Protein AF-A0A8T4TR73-F1 (afdb_monomer_lite)

Secondary structure (DSSP, 8-state):
-HHHHHHHTSHHHHHHB-GGG-EEEEEEE-SSTTEEEEEEEEEESSSSSS--TTS------EEEEEEEEEETTEEEEEEETTTEETTTTEE-

Radius of gyration: 13.11 Å; chains: 1; bounding box: 27×19×40 Å

pLDDT: mean 94.62, std 4.28, range [80.38, 98.31]

Sequence (92 aa):
MVAENFIKNSETYKFDGIPESFKYTGFEQLNCNYCWKHRLEYDSSQAGYGDRKDKMLAQVITHHIILVNVEQNQVSSAIVDNKWDEINQKEL

Foldseek 3Di:
DLQVVDQCVFQFCVQFWDPVFKDFPDKDADPDPQKIKTKIKTWGQWDDGGDDPPDDTDRDTHIKIWIWIAHPNHTPFIDIPQFATRVVGHGD

Structure (mmCIF, N/CA/C/O backbone):
data_AF-A0A8T4TR73-F1
#
_entry.id   AF-A0A8T4TR73-F1
#
loop_
_atom_site.group_PDB
_atom_site.id
_atom_site.type_symbol
_atom_site.label_atom_id
_atom_site.label_alt_id
_atom_site.label_comp_id
_atom_site.label_asym_id
_atom_site.label_entity_id
_atom_site.label_seq_id
_atom_site.pdbx_PDB_ins_code
_atom_site.Cartn_x
_atom_site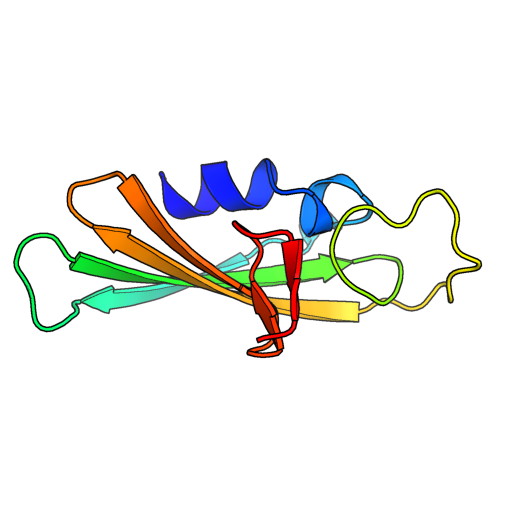.Cartn_y
_atom_site.Cartn_z
_atom_site.occupancy
_atom_site.B_iso_or_equiv
_atom_site.auth_seq_id
_atom_site.auth_comp_id
_atom_site.auth_asym_id
_atom_site.auth_atom_id
_atom_site.pdbx_PDB_model_num
ATOM 1 N N . MET A 1 1 ? 0.436 -8.641 9.438 1.00 82.12 1 MET A N 1
ATOM 2 C CA . MET A 1 1 ? -0.659 -7.723 9.861 1.00 82.12 1 MET A CA 1
ATOM 3 C C . MET A 1 1 ? -1.641 -7.544 8.699 1.00 82.12 1 MET A C 1
ATOM 5 O O . MET A 1 1 ? -1.219 -7.759 7.571 1.00 82.12 1 MET A O 1
ATOM 9 N N . VAL A 1 2 ? -2.912 -7.173 8.929 1.00 94.00 2 VAL A N 1
ATOM 10 C CA . VAL A 1 2 ? -3.929 -7.026 7.856 1.00 94.00 2 VAL A CA 1
ATOM 11 C C . VAL A 1 2 ? -3.470 -6.082 6.735 1.00 94.00 2 VAL A C 1
ATOM 13 O O . VAL A 1 2 ? -3.488 -6.485 5.576 1.00 94.00 2 VAL A O 1
ATOM 16 N N . ALA A 1 3 ? -2.972 -4.885 7.067 1.00 95.56 3 ALA A N 1
ATOM 17 C CA . ALA A 1 3 ? -2.512 -3.920 6.063 1.00 95.56 3 ALA A CA 1
ATOM 18 C C . ALA A 1 3 ? -1.312 -4.426 5.239 1.00 95.56 3 ALA A C 1
ATOM 20 O O . ALA A 1 3 ? -1.322 -4.350 4.016 1.00 95.56 3 ALA A O 1
ATOM 21 N N . GLU A 1 4 ? -0.300 -5.004 5.889 1.00 95.75 4 GLU A N 1
ATOM 22 C CA . GLU A 1 4 ? 0.864 -5.573 5.196 1.00 95.75 4 GLU A CA 1
ATOM 23 C C . GLU A 1 4 ? 0.470 -6.718 4.256 1.00 95.75 4 GLU A C 1
ATOM 25 O O . GLU A 1 4 ? 0.910 -6.756 3.109 1.00 95.75 4 GLU A O 1
ATOM 30 N N . ASN A 1 5 ? -0.374 -7.638 4.731 1.00 96.31 5 ASN A N 1
ATOM 31 C CA . ASN A 1 5 ? -0.834 -8.765 3.926 1.00 96.31 5 ASN A CA 1
ATOM 32 C C . ASN A 1 5 ? -1.648 -8.291 2.720 1.00 96.31 5 ASN A C 1
ATOM 34 O O . ASN A 1 5 ? -1.538 -8.891 1.654 1.00 96.31 5 ASN A O 1
ATOM 38 N N . PHE A 1 6 ? -2.447 -7.234 2.883 1.00 96.69 6 PHE A N 1
ATOM 39 C CA . PHE A 1 6 ? -3.189 -6.623 1.788 1.00 96.69 6 PHE A CA 1
ATOM 40 C C . PHE A 1 6 ? -2.240 -6.049 0.729 1.00 96.69 6 PHE A C 1
ATOM 42 O O . PHE A 1 6 ? -2.347 -6.428 -0.432 1.00 96.69 6 PHE A O 1
ATOM 49 N N . ILE A 1 7 ? -1.254 -5.232 1.125 1.00 96.88 7 ILE A N 1
ATOM 50 C CA . ILE A 1 7 ? -0.303 -4.622 0.177 1.00 96.88 7 ILE A CA 1
ATOM 51 C C . ILE A 1 7 ? 0.555 -5.664 -0.528 1.00 96.88 7 ILE A C 1
ATOM 53 O O . ILE A 1 7 ? 0.668 -5.630 -1.746 1.00 96.88 7 ILE A O 1
ATOM 57 N N . LYS A 1 8 ? 1.071 -6.668 0.187 1.00 96.12 8 LYS A N 1
ATOM 58 C CA . LYS A 1 8 ? 1.816 -7.769 -0.448 1.00 96.12 8 LYS A CA 1
ATOM 59 C C . LYS A 1 8 ? 0.982 -8.564 -1.461 1.00 96.12 8 LYS A C 1
ATOM 61 O O . LYS A 1 8 ? 1.535 -9.305 -2.270 1.00 96.12 8 LYS A O 1
ATOM 66 N N . ASN A 1 9 ? -0.344 -8.431 -1.410 1.00 96.00 9 ASN A N 1
ATOM 67 C CA . ASN A 1 9 ? -1.273 -9.065 -2.332 1.00 96.00 9 ASN A CA 1
ATOM 68 C C . ASN A 1 9 ? -1.892 -8.127 -3.370 1.00 96.00 9 ASN A C 1
ATOM 70 O O . ASN A 1 9 ? -2.662 -8.625 -4.197 1.00 96.00 9 ASN A O 1
ATOM 74 N N . SER A 1 10 ? -1.564 -6.839 -3.341 1.00 95.19 10 SER A N 1
ATOM 75 C CA . SER A 1 10 ? -2.146 -5.832 -4.219 1.00 95.19 10 SER A CA 1
ATOM 76 C C . SER A 1 10 ? -1.545 -5.887 -5.626 1.00 95.19 10 SER A C 1
ATOM 78 O O . SER A 1 10 ? -0.476 -6.473 -5.825 1.00 95.19 10 SER A O 1
ATOM 80 N N . GLU A 1 11 ? -2.235 -5.318 -6.616 1.00 95.00 11 GLU A N 1
ATOM 81 C CA . GLU A 1 11 ? -1.791 -5.386 -8.013 1.00 95.00 11 GLU A CA 1
ATOM 82 C C . GLU A 1 11 ? -0.488 -4.623 -8.234 1.00 95.00 11 GLU A C 1
ATOM 84 O O . GLU A 1 11 ? 0.431 -5.167 -8.846 1.00 95.00 11 GLU A O 1
ATOM 89 N N . THR A 1 12 ? -0.371 -3.412 -7.679 1.00 94.50 12 THR A N 1
ATOM 90 C CA . THR A 1 12 ? 0.826 -2.581 -7.841 1.00 94.50 12 THR A CA 1
ATOM 91 C C . THR A 1 12 ? 2.065 -3.298 -7.312 1.00 94.50 12 THR A C 1
ATOM 93 O O . THR A 1 12 ? 3.060 -3.410 -8.024 1.00 94.50 12 THR A O 1
ATOM 96 N N . TYR A 1 13 ? 2.001 -3.848 -6.095 1.00 96.19 13 TYR A N 1
ATOM 97 C CA . TYR A 1 13 ? 3.140 -4.539 -5.493 1.00 96.19 13 TYR A CA 1
ATOM 98 C C . TYR A 1 13 ? 3.450 -5.872 -6.184 1.00 96.19 13 TYR A C 1
ATOM 100 O O . TYR A 1 13 ? 4.614 -6.191 -6.415 1.00 96.19 13 TYR A O 1
ATOM 108 N N . LYS A 1 14 ? 2.427 -6.660 -6.542 1.00 96.00 14 LYS A N 1
ATOM 109 C CA . LYS A 1 14 ? 2.627 -7.951 -7.223 1.00 96.00 14 LYS A CA 1
ATOM 110 C C . LYS A 1 14 ? 3.244 -7.814 -8.605 1.00 96.00 14 LYS A C 1
ATOM 112 O O . LYS A 1 14 ? 3.891 -8.756 -9.058 1.00 96.00 14 LYS A O 1
ATOM 117 N N . PHE A 1 15 ? 2.992 -6.701 -9.285 1.00 94.56 15 PHE A N 1
ATOM 118 C CA . PHE A 1 15 ? 3.494 -6.492 -10.632 1.00 94.56 15 PHE A CA 1
ATOM 119 C C . PHE A 1 15 ? 5.024 -6.387 -10.641 1.00 94.56 15 PHE A C 1
ATOM 121 O O . PHE A 1 15 ? 5.679 -7.074 -11.423 1.00 94.56 15 PHE A O 1
ATOM 128 N N . ASP A 1 16 ? 5.591 -5.549 -9.771 1.00 94.06 16 ASP A N 1
ATOM 129 C CA . ASP A 1 16 ? 7.018 -5.217 -9.822 1.00 94.06 16 ASP A CA 1
ATOM 130 C C . ASP A 1 16 ? 7.638 -4.709 -8.509 1.00 94.06 16 ASP A C 1
ATOM 132 O O . ASP A 1 16 ? 8.729 -4.129 -8.545 1.00 94.06 16 ASP A O 1
ATOM 136 N N . GLY A 1 17 ? 6.982 -4.924 -7.366 1.00 95.88 17 GLY A N 1
ATOM 137 C CA . GLY A 1 17 ? 7.497 -4.554 -6.050 1.00 95.88 17 GLY A CA 1
ATOM 138 C C . GLY A 1 17 ? 8.740 -5.361 -5.661 1.00 95.88 17 GLY A C 1
ATOM 139 O O . GLY A 1 17 ? 8.803 -6.573 -5.863 1.00 95.88 17 GLY A O 1
ATOM 140 N N . ILE A 1 18 ? 9.734 -4.691 -5.076 1.00 97.12 18 ILE A N 1
ATOM 141 C CA . ILE A 1 18 ? 11.017 -5.269 -4.656 1.00 97.12 18 ILE A CA 1
ATOM 142 C C . ILE A 1 18 ? 10.893 -5.751 -3.201 1.00 97.12 18 ILE A C 1
ATOM 144 O O . ILE A 1 18 ? 10.784 -4.914 -2.295 1.00 97.12 18 ILE A O 1
ATOM 148 N N . PRO A 1 19 ? 10.921 -7.069 -2.921 1.00 95.94 19 PRO A N 1
ATOM 149 C CA . PRO A 1 19 ? 10.661 -7.602 -1.582 1.00 95.94 19 PRO A CA 1
ATOM 150 C C . PRO A 1 19 ? 11.583 -7.061 -0.488 1.00 95.94 19 PRO A C 1
ATOM 152 O O . PRO A 1 19 ? 11.117 -6.770 0.613 1.00 95.94 19 PRO A O 1
ATOM 155 N N . GLU A 1 20 ? 12.867 -6.871 -0.789 1.00 96.94 20 GLU A N 1
ATOM 156 C CA . GLU A 1 20 ? 13.880 -6.413 0.168 1.00 96.94 20 GLU A CA 1
ATOM 157 C C . GLU A 1 20 ? 13.703 -4.941 0.581 1.00 96.94 20 GLU A C 1
ATOM 159 O O . GLU A 1 20 ? 14.226 -4.520 1.613 1.00 96.94 20 GLU A O 1
ATOM 164 N N . SER A 1 21 ? 12.963 -4.156 -0.208 1.00 97.25 21 SER A N 1
ATOM 165 C CA . SER A 1 21 ? 12.704 -2.733 0.057 1.00 97.25 21 SER A CA 1
ATOM 166 C C . SER A 1 21 ? 11.507 -2.494 0.985 1.00 97.25 21 SER A C 1
ATOM 168 O O . SER A 1 21 ? 11.357 -1.394 1.518 1.00 97.25 21 SER A O 1
ATOM 170 N N . PHE A 1 22 ? 10.659 -3.511 1.183 1.00 97.81 22 PHE A N 1
ATOM 171 C CA . PHE A 1 22 ? 9.385 -3.365 1.878 1.00 97.81 22 PHE A CA 1
ATOM 172 C C . PHE A 1 22 ? 9.584 -3.029 3.359 1.00 97.81 22 PHE A C 1
ATOM 174 O O . PHE A 1 22 ? 10.208 -3.780 4.113 1.00 97.81 22 PHE A O 1
ATOM 181 N N . LYS A 1 23 ? 8.994 -1.918 3.799 1.00 97.31 23 LYS A N 1
ATOM 182 C CA . LYS A 1 23 ? 9.113 -1.400 5.162 1.00 97.31 23 LYS A CA 1
ATOM 183 C C . LYS A 1 23 ? 7.758 -0.995 5.714 1.00 97.31 23 LYS A C 1
ATOM 185 O O . LYS A 1 23 ? 7.001 -0.243 5.108 1.00 97.31 23 LYS A O 1
ATOM 190 N N . TYR A 1 24 ? 7.491 -1.439 6.934 1.00 96.94 24 TYR A N 1
ATOM 191 C CA . TYR A 1 24 ? 6.406 -0.903 7.740 1.00 96.94 24 TYR A CA 1
ATOM 192 C C . TYR A 1 24 ? 6.924 0.302 8.527 1.00 96.94 24 TYR A C 1
ATOM 194 O O . TYR A 1 24 ? 7.767 0.143 9.410 1.00 96.94 24 TYR A O 1
ATOM 202 N N . THR A 1 25 ? 6.462 1.505 8.183 1.00 96.94 25 THR A N 1
ATOM 203 C CA . THR A 1 25 ? 7.042 2.757 8.702 1.00 96.94 25 THR A CA 1
ATOM 204 C C . THR A 1 25 ? 6.257 3.364 9.857 1.00 96.94 25 THR A C 1
ATOM 206 O O . THR A 1 25 ? 6.799 4.189 10.588 1.00 96.94 25 THR A O 1
ATOM 209 N N . GLY A 1 26 ? 5.018 2.928 10.091 1.00 95.88 26 GLY A N 1
ATOM 210 C CA . GLY A 1 26 ? 4.285 3.299 11.296 1.00 95.88 26 GLY A CA 1
ATOM 211 C C . GLY A 1 26 ? 2.779 3.137 11.181 1.00 95.88 26 GLY A C 1
ATOM 212 O O . GLY A 1 26 ? 2.250 2.613 10.200 1.00 95.88 26 GLY A O 1
ATOM 213 N N . PHE A 1 27 ? 2.090 3.604 12.216 1.00 96.06 27 PHE A N 1
ATOM 214 C CA . PHE A 1 27 ? 0.641 3.721 12.239 1.00 96.06 27 PHE A CA 1
ATOM 215 C C . PHE A 1 27 ? 0.199 4.876 13.129 1.00 96.06 27 PHE A C 1
ATOM 217 O O . PHE A 1 27 ? 0.916 5.283 14.041 1.00 96.06 27 PHE A O 1
ATOM 224 N N . GLU A 1 28 ? -1.016 5.344 12.886 1.00 96.38 28 GLU A N 1
ATOM 225 C CA . GLU A 1 28 ? -1.735 6.291 13.725 1.00 96.38 28 GLU A CA 1
ATOM 226 C C . GLU A 1 28 ? -3.168 5.796 13.958 1.00 96.38 28 GLU A C 1
ATOM 228 O O . GLU A 1 28 ? -3.763 5.126 13.110 1.00 96.38 28 GLU A O 1
ATOM 233 N N . GLN A 1 29 ? -3.722 6.091 15.132 1.00 95.88 29 GLN A N 1
ATOM 234 C CA . GLN A 1 29 ? -5.127 5.820 15.425 1.00 95.88 29 GLN A CA 1
ATOM 235 C C . GLN A 1 29 ? -5.995 6.938 14.836 1.00 95.88 29 GLN A C 1
ATOM 237 O O . GLN A 1 29 ? -5.665 8.115 14.971 1.00 95.88 29 GLN A O 1
ATOM 242 N N . LEU A 1 30 ? -7.109 6.573 14.201 1.00 95.19 30 LEU A N 1
ATOM 243 C CA . LEU A 1 30 ? -8.066 7.529 13.639 1.00 95.19 30 LEU A CA 1
ATOM 244 C C . LEU A 1 30 ? -9.179 7.862 14.646 1.00 95.19 30 LEU A C 1
ATOM 246 O O . LEU A 1 30 ? -9.375 7.160 15.638 1.00 95.19 30 LEU A O 1
ATOM 250 N N . ASN A 1 31 ? -9.953 8.915 14.361 1.00 94.25 31 ASN A N 1
ATOM 251 C CA . ASN A 1 31 ? -11.075 9.380 15.190 1.00 94.25 31 ASN A CA 1
ATOM 252 C C . ASN A 1 31 ? -12.326 8.477 15.079 1.00 94.25 31 ASN A C 1
ATOM 254 O O . ASN A 1 31 ? -13.435 8.962 14.866 1.00 94.25 31 ASN A O 1
ATOM 258 N N . CYS A 1 32 ? -12.158 7.160 15.202 1.00 92.06 32 CYS A N 1
ATOM 259 C CA . CYS A 1 32 ? -13.239 6.187 15.335 1.00 92.06 32 CYS A CA 1
ATOM 260 C C . CYS A 1 32 ? -12.771 4.914 16.061 1.00 92.06 32 CYS A C 1
ATOM 262 O O . CYS A 1 32 ? -11.575 4.662 16.230 1.00 92.06 32 CYS A O 1
ATOM 264 N N . ASN A 1 33 ? -13.729 4.116 16.541 1.00 91.94 33 ASN A N 1
ATOM 265 C CA . ASN A 1 33 ? -13.436 2.883 17.269 1.00 91.94 33 ASN A CA 1
ATOM 266 C C . ASN A 1 33 ? -12.830 1.833 16.333 1.00 91.94 33 ASN A C 1
ATOM 268 O O . ASN A 1 33 ? -13.432 1.494 15.318 1.00 91.94 33 ASN A O 1
ATOM 272 N N . TYR A 1 34 ? -11.685 1.270 16.728 1.00 93.19 34 TYR A N 1
ATOM 273 C CA . TYR A 1 34 ? -10.968 0.238 15.966 1.00 93.19 34 TYR A CA 1
ATOM 274 C C . TYR A 1 34 ? -10.579 0.678 14.547 1.00 93.19 34 TYR A C 1
ATOM 276 O O . TYR A 1 34 ? -10.674 -0.108 13.602 1.00 93.19 34 TYR A O 1
ATOM 284 N N . CYS A 1 35 ? -10.158 1.936 14.420 1.00 96.44 35 CYS A N 1
ATOM 285 C CA . CYS A 1 35 ? -9.705 2.533 13.175 1.00 96.44 35 CYS A CA 1
ATOM 286 C C . CYS A 1 35 ? -8.229 2.918 13.269 1.00 96.44 35 CYS A C 1
ATOM 288 O O . CYS A 1 35 ? -7.835 3.701 14.140 1.00 96.44 35 CYS A O 1
ATOM 290 N N . TRP A 1 36 ? -7.424 2.421 12.338 1.00 97.38 36 TRP A N 1
ATOM 291 C CA . TRP A 1 36 ? -6.002 2.734 12.249 1.00 97.38 36 TRP A CA 1
ATOM 292 C C . TRP A 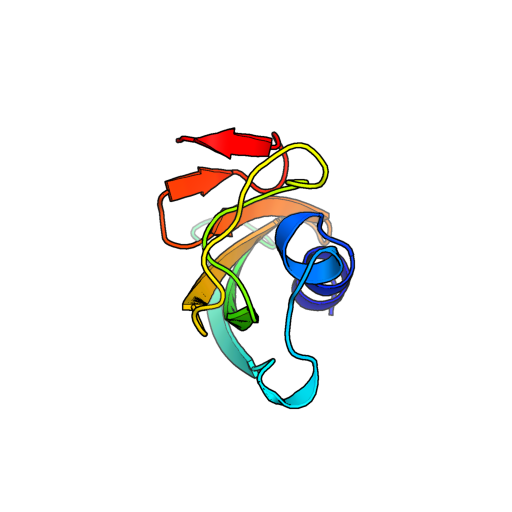1 36 ? -5.628 3.083 10.823 1.00 97.38 36 TRP A C 1
ATOM 294 O O . TRP A 1 36 ? -6.115 2.468 9.879 1.00 97.38 36 TRP A O 1
ATOM 304 N N . LYS A 1 37 ? -4.716 4.035 10.672 1.00 97.75 37 LYS A N 1
ATOM 305 C CA . LYS A 1 37 ? -4.032 4.301 9.415 1.00 97.75 37 LYS A CA 1
ATOM 306 C C . LYS A 1 37 ? -2.608 3.797 9.531 1.00 97.75 37 LYS A C 1
ATOM 308 O O . LYS A 1 37 ? -1.855 4.215 10.403 1.00 97.75 37 LYS A O 1
ATOM 313 N N . HIS A 1 38 ? -2.249 2.891 8.644 1.00 98.00 38 HIS A N 1
ATOM 314 C CA . HIS A 1 38 ? -0.933 2.291 8.545 1.00 98.00 38 HIS A CA 1
ATOM 315 C C . HIS A 1 38 ? -0.152 2.943 7.413 1.00 98.00 38 HIS A C 1
ATOM 317 O O . HIS A 1 38 ? -0.707 3.221 6.351 1.00 98.00 38 HIS A O 1
ATOM 323 N N . ARG A 1 39 ? 1.146 3.143 7.632 1.00 98.12 39 ARG A N 1
ATOM 324 C CA . ARG A 1 39 ? 2.074 3.665 6.635 1.00 98.12 39 ARG A CA 1
ATOM 325 C C . ARG A 1 39 ? 3.081 2.586 6.263 1.00 98.12 39 ARG A C 1
ATOM 327 O O . ARG A 1 39 ? 3.787 2.053 7.123 1.00 98.12 39 ARG A O 1
ATOM 334 N N . 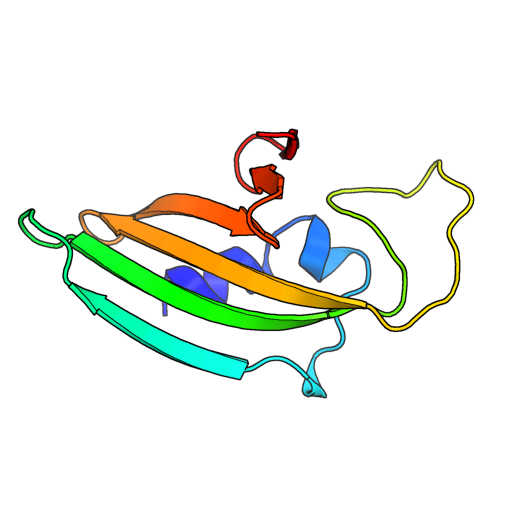LEU A 1 40 ? 3.134 2.261 4.979 1.00 98.06 40 LEU A N 1
ATOM 335 C CA . LEU A 1 40 ? 4.052 1.285 4.402 1.00 98.06 40 LEU A CA 1
ATOM 336 C C . LEU A 1 40 ? 4.837 1.939 3.270 1.00 98.06 40 LEU A C 1
ATOM 338 O O . LEU A 1 40 ? 4.369 2.896 2.659 1.00 98.06 40 LEU A O 1
ATOM 342 N N . GLU A 1 41 ? 6.029 1.427 3.015 1.00 98.25 41 GLU A N 1
ATOM 343 C CA . GLU A 1 41 ? 6.896 1.866 1.928 1.00 98.25 41 GLU A CA 1
ATOM 344 C C . GLU A 1 41 ? 7.471 0.653 1.202 1.00 98.25 41 GLU A C 1
ATOM 346 O O . GLU A 1 41 ? 7.758 -0.366 1.833 1.00 98.25 41 GLU A O 1
ATOM 351 N N . TYR A 1 42 ? 7.654 0.760 -0.110 1.00 97.81 42 TYR A N 1
ATOM 352 C CA . TYR A 1 42 ? 8.437 -0.183 -0.906 1.00 97.81 42 TYR A CA 1
ATOM 353 C C . TYR A 1 42 ? 8.909 0.490 -2.194 1.00 97.81 42 TYR A C 1
ATOM 355 O O . TYR A 1 42 ? 8.363 1.508 -2.607 1.00 97.81 42 TYR A O 1
ATOM 363 N N . ASP A 1 43 ? 9.889 -0.110 -2.850 1.00 98.00 43 ASP A N 1
ATOM 364 C CA . ASP A 1 43 ? 10.344 0.277 -4.176 1.00 98.00 43 ASP A CA 1
ATOM 365 C C . ASP A 1 43 ? 9.787 -0.701 -5.222 1.00 98.00 43 ASP A C 1
ATOM 367 O O . ASP A 1 43 ? 9.756 -1.911 -4.991 1.00 98.00 43 ASP A O 1
ATOM 371 N N . SER A 1 44 ? 9.359 -0.189 -6.373 1.00 96.38 44 SER A N 1
ATOM 372 C CA . SER A 1 44 ? 9.025 -0.967 -7.572 1.00 96.38 44 SER A CA 1
ATOM 373 C C . SER A 1 44 ? 10.122 -0.824 -8.617 1.00 96.38 44 SER A C 1
ATOM 375 O O . SER A 1 44 ? 10.755 0.224 -8.724 1.00 96.38 44 SER A O 1
ATOM 377 N N . SER A 1 45 ? 10.357 -1.865 -9.416 1.00 94.56 45 SER A N 1
ATOM 378 C CA . SER A 1 45 ? 11.368 -1.830 -10.490 1.00 94.56 45 SER A CA 1
ATOM 379 C C . SER A 1 45 ? 10.943 -1.032 -11.732 1.00 94.56 45 SER A C 1
ATOM 381 O O . SER A 1 45 ? 11.777 -0.756 -12.601 1.00 94.56 45 SER A O 1
ATOM 383 N N . GLN A 1 46 ? 9.665 -0.661 -11.828 1.00 93.06 46 GLN A N 1
ATOM 384 C CA . GLN A 1 46 ? 9.114 0.145 -12.911 1.00 93.06 46 GLN A CA 1
ATOM 385 C C . GLN A 1 46 ? 8.186 1.219 -12.341 1.00 93.06 46 GLN A C 1
ATOM 387 O O . GLN A 1 46 ? 7.696 1.124 -11.216 1.00 93.06 46 GLN A O 1
ATOM 392 N N . ALA A 1 47 ? 7.944 2.263 -13.129 1.00 89.88 47 ALA A N 1
ATOM 393 C CA . ALA A 1 47 ? 7.005 3.310 -12.748 1.00 89.88 47 ALA A CA 1
ATOM 394 C C . ALA A 1 47 ? 5.538 2.871 -12.917 1.00 89.88 47 ALA A C 1
ATOM 396 O O . ALA A 1 47 ? 5.196 2.049 -13.777 1.00 89.88 47 ALA A O 1
ATOM 397 N N . GLY A 1 48 ? 4.656 3.523 -12.159 1.00 92.12 48 GLY A N 1
ATOM 398 C CA . GLY A 1 48 ? 3.204 3.435 -12.311 1.00 92.12 48 GLY A CA 1
ATOM 399 C C . GLY A 1 48 ? 2.509 2.615 -11.227 1.00 92.12 48 GLY A C 1
ATOM 400 O O . GLY A 1 48 ? 3.109 2.251 -10.223 1.00 92.12 48 GLY A O 1
ATOM 401 N N . TYR A 1 49 ? 1.220 2.360 -11.451 1.00 93.94 49 TYR A N 1
ATOM 402 C CA . TYR A 1 49 ? 0.306 1.735 -10.494 1.00 93.94 49 TYR A CA 1
ATOM 403 C C . TYR A 1 49 ? -0.552 0.656 -11.170 1.00 93.94 49 TYR A C 1
ATOM 405 O O . TYR A 1 49 ? -0.769 0.718 -12.384 1.00 93.94 49 TYR A O 1
ATOM 413 N N . GLY A 1 50 ? -1.028 -0.314 -10.388 1.00 92.06 50 GLY A N 1
ATOM 414 C CA . GLY A 1 50 ? -1.898 -1.415 -10.813 1.00 92.06 50 GLY A CA 1
ATOM 415 C C . GLY A 1 50 ? -1.249 -2.415 -11.773 1.00 92.06 50 GLY A C 1
ATOM 416 O O . GLY A 1 50 ? -0.023 -2.411 -11.959 1.00 92.06 50 GLY A O 1
ATOM 417 N N . ASP A 1 51 ? -2.072 -3.271 -12.394 1.00 87.94 51 ASP A N 1
ATOM 418 C CA . ASP A 1 51 ? -1.634 -4.130 -13.499 1.00 87.94 51 ASP A CA 1
ATOM 419 C C . ASP A 1 51 ? -1.328 -3.296 -14.756 1.00 87.94 51 ASP A C 1
ATOM 421 O O . ASP A 1 51 ? -2.120 -2.477 -15.236 1.00 87.94 51 ASP A O 1
ATOM 425 N N . ARG A 1 52 ? -0.125 -3.499 -15.291 1.00 88.69 52 ARG A N 1
ATOM 426 C CA . ARG A 1 52 ?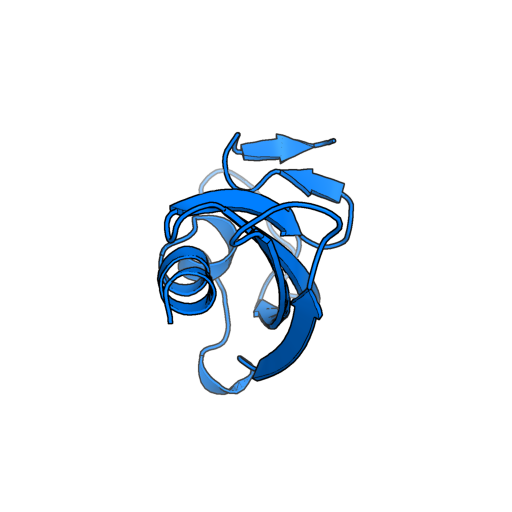 0.437 -2.742 -16.410 1.00 88.69 52 ARG A CA 1
ATOM 427 C C . ARG A 1 52 ? 0.969 -3.647 -17.528 1.00 88.69 52 ARG A C 1
ATOM 429 O O . ARG A 1 52 ? 1.761 -3.177 -18.340 1.00 88.69 52 ARG A O 1
ATOM 436 N N . LYS A 1 53 ? 0.542 -4.917 -17.608 1.00 83.06 53 LYS A N 1
ATOM 437 C CA . LYS A 1 53 ? 1.071 -5.916 -18.570 1.00 83.06 53 LYS A CA 1
ATOM 438 C C . LYS A 1 53 ? 1.079 -5.449 -20.030 1.00 83.06 53 LYS A C 1
ATOM 440 O O . LYS A 1 53 ? 1.990 -5.809 -20.767 1.00 83.06 53 LYS A O 1
ATOM 445 N N . ASP A 1 54 ? 0.111 -4.625 -20.425 1.00 83.75 54 ASP A N 1
ATOM 446 C CA . ASP A 1 54 ? -0.058 -4.174 -21.814 1.00 83.75 54 ASP A CA 1
ATOM 447 C C . ASP A 1 54 ? 0.595 -2.813 -22.116 1.00 83.75 54 ASP A C 1
ATOM 449 O O . ASP A 1 54 ? 0.367 -2.226 -23.176 1.00 83.75 54 ASP A O 1
ATOM 453 N N . LYS A 1 55 ? 1.390 -2.264 -21.189 1.00 82.88 55 LYS A N 1
ATOM 454 C CA . LYS A 1 55 ? 2.013 -0.942 -21.338 1.00 82.88 55 LYS A CA 1
ATOM 455 C C . LYS A 1 55 ? 3.513 -1.066 -21.591 1.00 82.88 55 LYS A C 1
ATOM 457 O O . LYS A 1 55 ? 4.190 -1.937 -21.057 1.00 82.88 55 LYS A O 1
ATOM 462 N N . MET A 1 56 ? 4.054 -0.139 -22.381 1.00 82.69 56 MET A N 1
ATOM 463 C CA . MET A 1 56 ? 5.500 0.067 -22.453 1.00 82.69 56 MET A CA 1
ATOM 464 C C . MET A 1 56 ? 5.934 0.831 -21.198 1.00 82.69 56 MET A C 1
ATOM 466 O O . MET A 1 56 ? 5.457 1.940 -20.957 1.00 82.69 56 MET A O 1
ATOM 470 N N . LEU A 1 57 ? 6.802 0.227 -20.386 1.00 83.31 57 LEU A N 1
ATOM 471 C CA . LEU A 1 57 ? 7.140 0.727 -19.054 1.00 83.31 57 LEU A CA 1
ATOM 472 C C . LEU A 1 57 ? 8.602 1.162 -18.980 1.00 83.31 57 LEU A C 1
ATOM 474 O O . LEU A 1 57 ? 9.496 0.519 -19.533 1.00 83.31 57 LEU A O 1
ATOM 478 N N . ALA A 1 58 ? 8.840 2.273 -18.286 1.00 80.38 58 ALA A N 1
ATOM 479 C CA . ALA A 1 58 ? 10.187 2.722 -17.977 1.00 80.38 58 ALA A CA 1
ATOM 480 C C . ALA A 1 58 ? 10.775 1.839 -16.868 1.00 80.38 58 ALA A C 1
ATOM 482 O O . ALA A 1 58 ? 10.161 1.676 -15.814 1.00 80.38 58 ALA A O 1
ATOM 483 N N . GLN A 1 59 ? 11.976 1.303 -17.094 1.00 83.75 59 GLN A N 1
ATOM 484 C CA . GLN A 1 59 ? 12.745 0.584 -16.076 1.00 83.75 59 GLN A CA 1
ATOM 485 C C . GLN A 1 59 ? 13.411 1.590 -15.137 1.00 83.75 59 GLN A C 1
ATOM 487 O O . GLN A 1 59 ? 14.566 1.974 -15.320 1.00 83.75 59 GLN A O 1
ATOM 492 N N . VAL A 1 60 ? 12.643 2.069 -14.165 1.00 90.19 60 VAL A N 1
ATOM 493 C CA . VAL A 1 60 ? 13.087 3.033 -13.164 1.00 90.19 60 VAL A CA 1
ATOM 494 C C . VAL A 1 60 ? 12.622 2.573 -11.793 1.00 90.19 60 VAL A C 1
ATOM 496 O O . VAL A 1 60 ? 11.436 2.303 -11.593 1.00 90.19 60 VAL A O 1
ATOM 499 N N . ILE A 1 61 ? 13.565 2.500 -10.850 1.00 94.19 61 ILE A N 1
ATOM 500 C CA . ILE A 1 61 ? 13.238 2.218 -9.454 1.00 94.19 61 ILE A CA 1
ATOM 501 C C . ILE A 1 61 ? 12.364 3.362 -8.939 1.00 94.19 61 ILE A C 1
ATOM 503 O O . ILE A 1 61 ? 12.800 4.514 -8.906 1.00 94.19 61 ILE A O 1
ATOM 507 N N . THR A 1 62 ? 11.131 3.037 -8.568 1.00 95.75 62 THR A N 1
ATOM 508 C CA . THR A 1 62 ? 10.129 3.995 -8.100 1.00 95.75 62 THR A CA 1
ATOM 509 C C . THR A 1 62 ? 9.808 3.706 -6.646 1.00 95.75 62 THR A C 1
ATOM 511 O O . THR A 1 62 ? 9.345 2.621 -6.316 1.00 95.75 62 THR A O 1
ATOM 514 N N . HIS A 1 63 ? 10.067 4.679 -5.779 1.00 97.69 63 HIS A N 1
ATOM 515 C CA . HIS A 1 63 ? 9.715 4.585 -4.370 1.00 97.69 63 HIS A CA 1
ATOM 516 C C . HIS A 1 63 ? 8.230 4.897 -4.174 1.00 97.69 63 HIS A C 1
ATOM 518 O O . HIS A 1 63 ? 7.766 5.950 -4.618 1.00 97.69 63 HIS A O 1
ATOM 524 N N . HIS A 1 64 ? 7.520 4.016 -3.475 1.00 97.75 64 HIS A N 1
ATOM 525 C CA . HIS A 1 64 ? 6.100 4.132 -3.182 1.00 97.75 64 HIS A CA 1
ATOM 526 C C . HIS A 1 64 ? 5.837 4.250 -1.684 1.00 97.75 64 HIS A C 1
ATOM 528 O O . HIS A 1 64 ? 6.378 3.496 -0.872 1.00 97.75 64 HIS A O 1
ATOM 534 N N . ILE A 1 65 ? 4.929 5.158 -1.327 1.00 98.12 65 ILE A N 1
ATOM 535 C CA . ILE A 1 65 ? 4.373 5.293 0.021 1.00 98.12 65 ILE A CA 1
ATOM 536 C C . ILE A 1 65 ? 2.904 4.893 -0.030 1.00 98.12 65 ILE A C 1
ATOM 538 O O . ILE A 1 65 ? 2.138 5.441 -0.818 1.00 98.12 65 ILE A O 1
ATOM 542 N N . ILE A 1 66 ? 2.485 3.995 0.860 1.00 97.94 66 ILE A N 1
ATOM 543 C CA . ILE A 1 66 ? 1.107 3.518 0.927 1.00 97.94 66 ILE A CA 1
ATOM 544 C C . ILE A 1 66 ? 0.497 3.828 2.282 1.00 97.94 66 ILE A C 1
ATOM 546 O O . ILE A 1 66 ? 1.049 3.488 3.333 1.00 97.94 66 ILE A O 1
ATOM 550 N N . LEU A 1 67 ? -0.676 4.452 2.237 1.00 98.19 67 LEU A N 1
ATOM 551 C CA . LEU A 1 67 ? -1.522 4.709 3.389 1.00 98.19 67 LEU A CA 1
ATOM 552 C C . LEU A 1 67 ? -2.695 3.733 3.373 1.00 98.19 67 LEU A C 1
ATOM 554 O O . LEU A 1 67 ? -3.527 3.780 2.470 1.00 98.19 67 LEU A O 1
ATOM 558 N N . VAL A 1 68 ? -2.757 2.854 4.371 1.00 98.06 68 VAL A N 1
ATOM 559 C CA . VAL A 1 68 ? -3.802 1.831 4.485 1.00 98.06 68 VAL A CA 1
ATOM 560 C C . VAL A 1 68 ? -4.650 2.098 5.714 1.00 98.06 68 VAL A C 1
ATOM 562 O O . VAL A 1 68 ? -4.152 2.003 6.835 1.00 98.06 68 VAL A O 1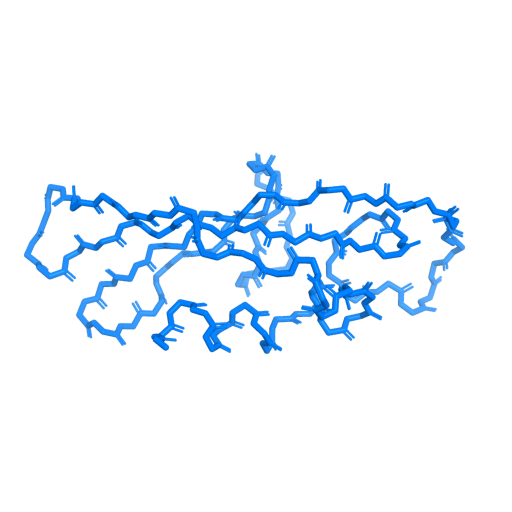
ATOM 565 N N . ASN A 1 69 ? -5.934 2.384 5.520 1.00 97.88 69 ASN A N 1
ATOM 566 C CA . ASN A 1 69 ? -6.882 2.446 6.623 1.00 97.88 69 ASN A CA 1
ATOM 567 C C . ASN A 1 69 ? -7.422 1.043 6.905 1.00 97.88 69 ASN A C 1
ATOM 569 O O . ASN A 1 69 ? -7.856 0.331 5.997 1.00 97.88 69 ASN A O 1
ATOM 573 N N . VAL A 1 70 ? -7.389 0.656 8.174 1.00 97.50 70 VAL A N 1
ATOM 574 C CA . VAL A 1 70 ? -7.967 -0.581 8.686 1.00 97.50 70 VAL A CA 1
ATOM 575 C C . VAL A 1 70 ? -9.043 -0.220 9.697 1.00 97.50 70 VAL A C 1
ATOM 577 O O . VAL A 1 70 ? -8.762 0.428 10.704 1.00 97.50 70 VAL A O 1
ATOM 580 N N . GLU A 1 71 ? -10.261 -0.674 9.437 1.00 96.31 71 GLU A N 1
ATOM 581 C CA . GLU A 1 71 ? -11.440 -0.488 10.277 1.00 96.31 71 GLU A CA 1
ATOM 582 C C . GLU A 1 71 ? -11.984 -1.861 10.650 1.00 96.31 71 GLU A C 1
ATOM 584 O O . GLU A 1 71 ? -12.183 -2.709 9.783 1.00 96.31 71 GLU A O 1
ATOM 589 N N . GLN A 1 72 ? -12.179 -2.119 11.945 1.00 94.12 72 GLN A N 1
ATOM 590 C CA . GLN A 1 72 ? -12.716 -3.402 12.427 1.00 94.12 72 GLN A CA 1
ATOM 591 C C . GLN A 1 72 ? -11.973 -4.628 11.852 1.00 94.12 72 GLN A C 1
ATOM 593 O O . GLN A 1 72 ? -12.573 -5.645 11.511 1.00 94.12 72 GLN A O 1
ATOM 598 N N . ASN A 1 73 ? -10.641 -4.531 11.762 1.00 91.38 73 ASN A N 1
ATOM 599 C CA . ASN A 1 73 ? -9.759 -5.572 11.220 1.00 91.38 73 ASN A CA 1
ATOM 600 C C . ASN A 1 73 ? -9.946 -5.862 9.711 1.00 91.38 73 ASN A C 1
ATOM 602 O O . ASN A 1 73 ? -9.510 -6.906 9.225 1.00 91.38 73 ASN A O 1
ATOM 606 N N . GLN A 1 74 ? -10.553 -4.939 8.962 1.00 95.19 74 GLN A N 1
ATOM 607 C CA . GLN A 1 74 ? -10.701 -4.985 7.507 1.00 95.19 74 GLN A CA 1
ATOM 608 C C . GLN A 1 74 ? -10.070 -3.749 6.866 1.00 95.19 74 GLN A C 1
ATOM 610 O O . GLN A 1 74 ? -10.090 -2.668 7.443 1.00 95.19 74 GLN A O 1
ATOM 615 N N . VAL A 1 75 ? -9.495 -3.896 5.672 1.00 97.12 75 VAL A N 1
ATOM 616 C CA . VAL A 1 75 ? -8.963 -2.749 4.923 1.00 97.12 75 VAL A CA 1
ATOM 617 C C . VAL A 1 75 ? -10.130 -1.954 4.343 1.00 97.12 75 VAL A C 1
ATOM 619 O O . VAL A 1 75 ? -10.884 -2.494 3.537 1.00 97.12 75 VAL A O 1
ATOM 622 N N . SER A 1 76 ? -10.272 -0.689 4.745 1.00 96.69 76 SER A N 1
ATOM 623 C CA . SER A 1 76 ? -11.300 0.228 4.228 1.00 96.69 76 SER A CA 1
ATOM 624 C C . SER A 1 76 ? -10.770 1.160 3.135 1.00 96.69 76 SER A C 1
ATOM 626 O O . SER A 1 76 ? -11.536 1.640 2.304 1.00 96.69 76 SER A O 1
ATOM 628 N N . SER A 1 77 ? -9.457 1.408 3.103 1.00 97.12 77 SER A N 1
ATOM 629 C CA . SER A 1 77 ? -8.794 2.228 2.085 1.00 97.12 77 SER A CA 1
ATOM 630 C C . SER A 1 77 ? -7.330 1.821 1.939 1.00 97.12 77 SER A C 1
ATOM 632 O O . SER A 1 77 ? -6.691 1.465 2.930 1.00 97.12 77 SER A O 1
ATOM 634 N N . ALA A 1 78 ? -6.788 1.898 0.725 1.00 97.94 78 ALA A N 1
ATOM 635 C CA . ALA A 1 78 ? -5.367 1.717 0.455 1.00 97.94 78 ALA A CA 1
ATOM 636 C C . ALA A 1 78 ? -4.941 2.657 -0.676 1.00 97.94 78 ALA A C 1
ATOM 638 O O . ALA A 1 78 ? -5.307 2.446 -1.829 1.00 97.94 78 ALA A O 1
ATOM 639 N N . ILE A 1 79 ? -4.198 3.707 -0.331 1.00 98.31 79 ILE A N 1
ATOM 640 C CA . ILE A 1 79 ? -3.817 4.772 -1.260 1.00 98.31 79 ILE A CA 1
ATOM 641 C C . ILE A 1 79 ? -2.305 4.783 -1.458 1.00 98.31 79 ILE A C 1
ATOM 643 O O . ILE A 1 79 ? -1.566 4.983 -0.492 1.00 98.31 79 ILE A O 1
ATOM 647 N N . VAL A 1 80 ? -1.857 4.621 -2.703 1.00 97.62 80 VAL A N 1
ATOM 648 C CA . VAL A 1 80 ? -0.444 4.693 -3.102 1.00 97.62 80 VAL A CA 1
ATOM 649 C C . VAL A 1 80 ? -0.117 6.112 -3.568 1.00 97.62 80 VAL A C 1
ATOM 651 O O . VAL A 1 80 ? -0.847 6.703 -4.366 1.00 97.62 80 VAL A O 1
ATOM 654 N N . ASP A 1 81 ? 0.966 6.678 -3.037 1.00 97.44 81 ASP A N 1
ATOM 655 C CA . ASP A 1 81 ? 1.536 7.992 -3.369 1.00 97.44 81 ASP A CA 1
ATOM 656 C C . ASP A 1 81 ? 0.553 9.173 -3.316 1.00 97.44 81 ASP A C 1
ATOM 658 O O . ASP A 1 81 ? 0.774 10.198 -3.961 1.00 97.44 81 ASP A O 1
ATOM 662 N N . ASN A 1 82 ? -0.544 9.044 -2.558 1.00 97.19 82 ASN A N 1
ATOM 663 C CA . ASN A 1 82 ? -1.682 9.975 -2.576 1.00 97.19 82 ASN A CA 1
ATOM 664 C C . ASN A 1 82 ? -2.258 10.217 -3.986 1.00 97.19 82 ASN A C 1
ATOM 666 O O . ASN A 1 82 ? -2.768 11.301 -4.265 1.00 97.19 82 ASN A O 1
ATOM 670 N N . LYS A 1 83 ? -2.155 9.228 -4.879 1.00 97.25 83 LYS A N 1
ATOM 671 C CA . LYS A 1 83 ? -2.572 9.333 -6.286 1.00 97.25 83 LYS A CA 1
ATOM 672 C C . LYS A 1 83 ? -3.428 8.171 -6.753 1.00 97.25 83 LYS A C 1
ATOM 674 O O . LYS A 1 83 ? -4.307 8.378 -7.579 1.00 97.25 83 LYS A O 1
ATOM 679 N N . TRP A 1 84 ? -3.162 6.970 -6.253 1.00 97.69 84 TRP A N 1
ATOM 680 C CA . TRP A 1 84 ? -3.792 5.749 -6.735 1.00 97.69 84 TRP A CA 1
ATOM 681 C C . TRP A 1 84 ? -4.570 5.058 -5.626 1.00 97.69 84 TRP A C 1
ATOM 683 O O . TRP A 1 84 ? -4.033 4.800 -4.550 1.00 97.69 84 TRP A O 1
ATOM 693 N N . ASP A 1 85 ? -5.831 4.753 -5.900 1.00 97.62 85 ASP A N 1
ATOM 694 C CA . ASP A 1 85 ? -6.679 3.907 -5.077 1.00 97.62 85 ASP A CA 1
ATOM 695 C C . ASP A 1 85 ? -6.431 2.441 -5.444 1.00 97.62 85 ASP A C 1
ATOM 697 O O . ASP A 1 85 ? -6.883 1.945 -6.477 1.00 97.62 85 ASP A O 1
ATOM 701 N N . GLU A 1 86 ? -5.709 1.741 -4.573 1.00 96.44 86 GLU A N 1
ATOM 702 C CA . GLU A 1 86 ? -5.307 0.351 -4.771 1.00 96.44 86 GLU A CA 1
ATOM 703 C C . GLU A 1 86 ? -6.488 -0.627 -4.653 1.00 96.44 86 GLU A C 1
ATOM 705 O O . GLU A 1 86 ? -6.427 -1.737 -5.176 1.00 96.44 86 GLU A O 1
ATOM 710 N N . ILE A 1 87 ? -7.582 -0.247 -3.985 1.00 96.56 87 ILE A N 1
ATOM 711 C CA . ILE A 1 87 ? -8.778 -1.096 -3.892 1.00 96.56 87 ILE A CA 1
ATOM 712 C C . ILE A 1 87 ? -9.567 -1.014 -5.197 1.00 96.56 87 ILE A C 1
ATOM 714 O O . ILE A 1 87 ? -9.987 -2.036 -5.735 1.00 96.56 87 ILE A O 1
ATOM 718 N N . ASN A 1 88 ? -9.771 0.204 -5.698 1.00 96.62 88 ASN A N 1
ATOM 719 C CA . ASN A 1 88 ? -10.591 0.452 -6.882 1.00 96.62 88 ASN A CA 1
ATOM 720 C C . ASN A 1 88 ? -9.796 0.450 -8.198 1.00 96.62 88 ASN A C 1
ATOM 722 O O . ASN A 1 88 ? -10.407 0.586 -9.257 1.00 96.62 88 ASN A O 1
ATOM 726 N N . GLN A 1 89 ? -8.467 0.315 -8.133 1.00 95.62 89 GLN A N 1
ATOM 727 C CA . GLN A 1 89 ? -7.545 0.320 -9.275 1.00 95.62 89 GLN A CA 1
ATOM 728 C C . GLN A 1 89 ? -7.760 1.535 -10.194 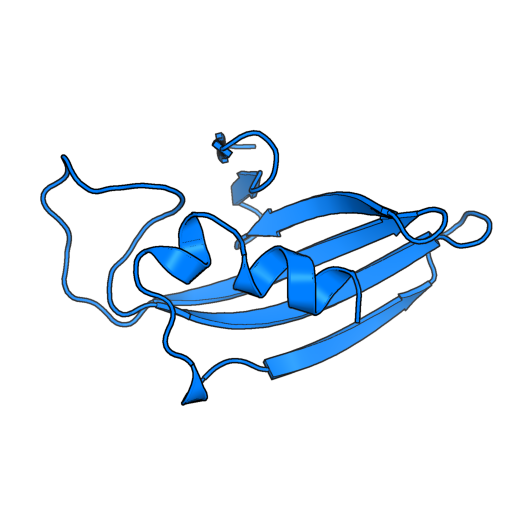1.00 95.62 89 GLN A C 1
ATOM 730 O O . GLN A 1 89 ? -7.949 1.411 -11.407 1.00 95.62 89 GLN A O 1
ATOM 735 N N . LYS A 1 90 ? -7.767 2.731 -9.596 1.00 95.50 90 LYS A N 1
ATOM 736 C CA . LYS A 1 90 ? -7.974 4.000 -10.306 1.00 95.50 90 LYS A CA 1
ATOM 737 C C . LYS A 1 90 ? -7.229 5.154 -9.645 1.00 95.50 90 LYS A C 1
ATOM 739 O O . LYS A 1 90 ? -6.876 5.086 -8.471 1.00 95.50 90 LYS A O 1
ATOM 744 N N . GLU A 1 91 ? -7.050 6.241 -10.386 1.00 94.81 91 GLU A N 1
ATOM 745 C CA . GLU A 1 91 ? -6.602 7.510 -9.809 1.00 94.81 91 GLU A CA 1
ATOM 746 C C . GLU A 1 91 ? -7.678 8.113 -8.887 1.00 94.81 91 GLU A C 1
ATOM 748 O O . GLU A 1 91 ? -8.876 7.849 -9.061 1.00 94.81 91 GLU A O 1
ATOM 753 N N . LEU A 1 92 ? -7.230 8.881 -7.889 1.00 90.75 92 LEU A N 1
ATOM 754 C CA . LEU A 1 92 ? -8.082 9.599 -6.933 1.00 90.75 92 LEU A CA 1
ATOM 755 C C . LEU A 1 92 ? -8.878 10.751 -7.558 1.00 90.75 92 LEU A C 1
ATOM 757 O O . LEU A 1 92 ? -8.313 11.485 -8.399 1.00 90.75 92 LEU A O 1
#